Protein AF-A0A7J6W863-F1 (afdb_monomer_lite)

pLDDT: mean 76.25, std 16.88, range [37.09, 93.19]

Foldseek 3Di:
DVPDAPDPQFDDPPDPVVCQAQPGALFGADPDPRTPLCCLALNQLLVLLLVLLVVLQVLLCVPPVDGAPVSVLLNVVSVVVSVVCVVVVVVVCPDCSNPPGHPHPNSNCCRNPVRSVVSCVVSVVCSVPRDHPPPFVSQCVVPVQPDDDPNDRWDWDWDWDADPVGDIDTDIDGPGD

Secondary structure (DSSP, 8-state):
--SS-SSS-B---S-HHHHHHH-SBSS-EETTTEEHHHIIIIIIIHHHHHHHHHHHHHHHHHHHSS--HHHHHHHHHHHHHHHHHHHTHHHHTTSHHHHTS---HHHHHIIIIIHHHHHHHHHHHHHHS-----HHHHHHHHTTT-PPBTTBPPPEEEEEEE-TTS-EEEEEEE---

InterPro domains:
  IPR001171 Sterol biosynthesis ERG24/DHCR-like [PF01222] (9-135)
  IPR018083 Sterol reductase, conserved site [PS01017] (14-29)

Sequence (1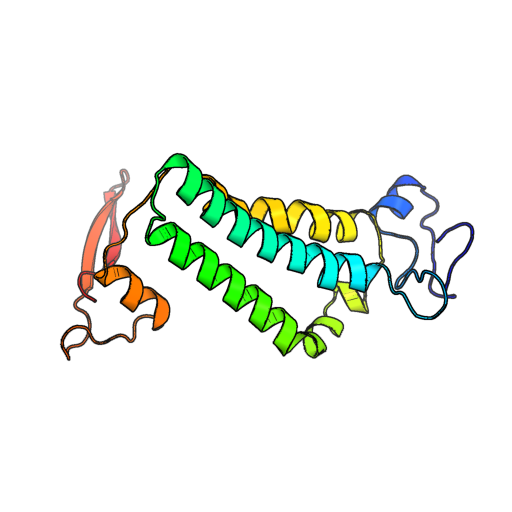77 aa):
GHLAPSSADSGSSGNAIIDFYWGMELYPRIGKNFDIKVFTNCRFGMMSWAVLAVTYCIKQYEENGSVADSMLVNTILMLVYVTKFFWWEAGYWNTMDIAHDRAGFYICWGCLVWVPSIYTSPGMYLVNHPVNLGIHLCCFKQDRGKCLIWGKAPSKIVASYKTDNGETKSSLLLTSG

Organism: Thalictrum thalictroides (NCBI:txid46969)

Radius of gyration: 22.94 Å; chains: 1; bounding box: 46×36×66 Å

Structure (mmCIF, N/CA/C/O backbone):
data_AF-A0A7J6W863-F1
#
_entry.id   AF-A0A7J6W863-F1
#
loop_
_atom_site.group_PDB
_atom_site.id
_atom_site.type_symbol
_atom_site.label_atom_id
_atom_site.label_alt_id
_atom_site.label_comp_id
_atom_site.label_asym_id
_atom_site.label_entity_id
_atom_site.label_seq_id
_atom_site.pdbx_PDB_ins_code
_atom_site.Cartn_x
_atom_site.Cartn_y
_atom_site.Cartn_z
_atom_site.occupancy
_atom_site.B_iso_or_equiv
_atom_site.auth_seq_id
_atom_site.auth_comp_id
_atom_site.auth_asym_id
_atom_site.auth_atom_id
_atom_site.pdbx_PDB_model_num
ATOM 1 N N . GLY A 1 1 ? 11.890 -4.632 -20.514 1.00 56.25 1 GLY A N 1
ATOM 2 C CA . GLY A 1 1 ? 13.076 -5.197 -19.839 1.00 56.25 1 GLY A CA 1
ATOM 3 C C . GLY A 1 1 ? 14.082 -5.737 -20.841 1.00 56.25 1 GLY A C 1
ATOM 4 O O . GLY A 1 1 ? 14.505 -4.984 -21.700 1.00 56.25 1 GLY A O 1
ATOM 5 N N . HIS A 1 2 ? 14.442 -7.023 -20.762 1.00 59.31 2 HIS A N 1
ATOM 6 C CA . HIS A 1 2 ? 15.541 -7.609 -21.554 1.00 59.31 2 HIS A CA 1
ATOM 7 C C . HIS A 1 2 ? 15.206 -7.873 -23.035 1.00 59.31 2 HIS A C 1
ATOM 9 O O . HIS A 1 2 ? 16.022 -7.619 -23.909 1.00 59.31 2 HIS A O 1
ATOM 15 N N . LEU A 1 3 ? 14.001 -8.385 -23.317 1.00 61.38 3 LEU A N 1
ATOM 16 C CA . LEU A 1 3 ? 13.585 -8.802 -24.669 1.00 61.38 3 LEU A CA 1
ATOM 17 C C . LEU A 1 3 ? 12.788 -7.724 -25.419 1.00 61.38 3 LEU A C 1
ATOM 19 O O . LEU A 1 3 ? 12.820 -7.656 -26.641 1.00 61.38 3 LEU A O 1
ATOM 23 N N . ALA A 1 4 ? 12.061 -6.891 -24.674 1.00 67.06 4 ALA A N 1
ATOM 24 C CA . ALA A 1 4 ? 11.253 -5.795 -25.196 1.00 67.06 4 ALA A CA 1
ATOM 25 C C . ALA A 1 4 ? 11.261 -4.646 -24.172 1.00 67.06 4 ALA A C 1
ATOM 27 O O . ALA A 1 4 ? 10.444 -4.634 -23.246 1.00 67.06 4 ALA A O 1
ATOM 28 N N . PRO A 1 5 ? 12.258 -3.749 -24.216 1.00 73.31 5 PRO A N 1
ATOM 29 C CA . PRO A 1 5 ? 12.246 -2.527 -23.420 1.00 73.31 5 PRO A CA 1
ATOM 30 C C . PRO A 1 5 ? 11.253 -1.515 -24.005 1.00 73.31 5 PRO A C 1
ATOM 32 O O . PRO A 1 5 ? 11.190 -1.326 -25.218 1.00 73.31 5 PRO A O 1
ATOM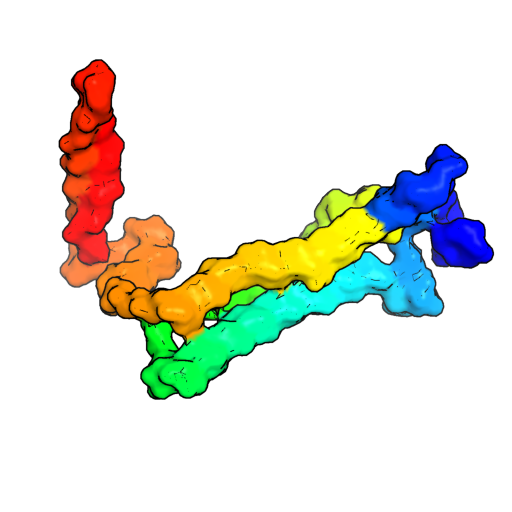 35 N N . SER A 1 6 ? 10.476 -0.859 -23.143 1.00 71.69 6 SER A N 1
ATOM 36 C CA . SER A 1 6 ? 9.538 0.204 -23.542 1.00 71.69 6 SER A CA 1
ATOM 37 C C . SER A 1 6 ? 10.246 1.554 -23.707 1.00 71.69 6 SER A C 1
ATOM 39 O O . SER A 1 6 ? 9.719 2.435 -24.385 1.00 71.69 6 SER A O 1
ATOM 41 N N . SER A 1 7 ? 11.432 1.734 -23.111 1.00 71.25 7 SER A N 1
ATOM 42 C CA . SER A 1 7 ? 12.269 2.931 -23.257 1.00 71.25 7 SER A CA 1
ATOM 43 C C . SER A 1 7 ? 13.763 2.600 -23.397 1.00 71.25 7 SER A C 1
ATOM 45 O O . SER A 1 7 ? 14.222 1.508 -23.060 1.00 71.25 7 SER A O 1
ATOM 47 N N . ALA A 1 8 ? 14.537 3.578 -23.883 1.00 66.69 8 ALA A N 1
ATOM 48 C CA . ALA A 1 8 ? 15.998 3.495 -23.955 1.00 66.69 8 ALA A CA 1
ATOM 49 C C . ALA A 1 8 ? 16.676 3.515 -22.570 1.00 66.69 8 ALA A C 1
ATOM 51 O O . ALA A 1 8 ? 17.844 3.158 -22.463 1.00 66.69 8 ALA A O 1
ATOM 52 N N . ASP A 1 9 ? 15.942 3.886 -21.515 1.00 72.88 9 ASP A N 1
ATOM 53 C CA . ASP A 1 9 ? 16.407 3.860 -20.124 1.00 72.88 9 ASP A CA 1
ATOM 54 C C . ASP A 1 9 ? 16.181 2.472 -19.505 1.00 72.88 9 ASP A C 1
ATOM 56 O O . ASP A 1 9 ? 15.491 2.279 -18.496 1.00 72.88 9 ASP A O 1
ATOM 60 N N . SER A 1 10 ? 16.720 1.470 -20.199 1.00 78.31 10 SER A N 1
ATOM 61 C CA . SER A 1 10 ? 16.776 0.093 -19.738 1.00 78.31 10 SER A CA 1
ATOM 62 C C . SER A 1 10 ? 18.223 -0.374 -19.679 1.00 78.31 10 SER A C 1
ATOM 64 O O . SER A 1 10 ? 19.042 -0.048 -20.536 1.00 78.31 10 SER A O 1
ATOM 66 N N . GLY A 1 11 ? 18.566 -1.113 -18.629 1.00 79.06 11 GLY A N 1
ATOM 67 C CA . GLY A 1 11 ? 19.931 -1.560 -18.395 1.00 79.06 11 GLY A CA 1
ATOM 68 C C . GLY A 1 11 ? 19.970 -2.865 -17.622 1.00 79.06 11 GLY A C 1
ATOM 69 O O . GLY A 1 11 ? 19.190 -3.068 -16.693 1.00 79.06 11 GLY A O 1
ATOM 70 N N . SER A 1 12 ? 20.903 -3.727 -18.010 1.00 81.38 12 SER A N 1
ATOM 71 C CA . SER A 1 12 ? 21.187 -5.004 -17.359 1.00 81.38 12 SER A CA 1
ATOM 72 C C . SER A 1 12 ? 22.532 -4.924 -16.644 1.00 81.38 12 SER A C 1
ATOM 74 O O . SER A 1 12 ? 23.478 -4.312 -17.139 1.00 81.38 12 SER A O 1
ATOM 76 N N . SER A 1 13 ? 22.612 -5.548 -15.477 1.00 79.62 13 SER A N 1
ATOM 77 C CA . SER A 1 13 ? 23.839 -5.743 -14.703 1.00 79.62 13 SER A CA 1
ATOM 78 C C . SER A 1 13 ? 24.660 -6.952 -15.178 1.00 79.62 13 SER A C 1
ATOM 80 O O . SER A 1 13 ? 25.733 -7.213 -14.639 1.00 79.62 13 SER A O 1
ATOM 82 N N . GLY A 1 14 ? 24.165 -7.712 -16.165 1.00 79.88 14 GLY A N 1
ATOM 83 C CA . GLY A 1 14 ? 24.770 -8.960 -16.645 1.00 79.88 14 GLY A CA 1
ATOM 84 C C . GLY A 1 14 ? 24.449 -10.188 -15.784 1.00 79.88 14 GLY A C 1
ATOM 85 O O . GLY A 1 14 ? 24.796 -11.305 -16.165 1.00 79.88 14 GLY A O 1
ATOM 86 N N . ASN A 1 15 ? 23.755 -10.013 -14.654 1.00 86.19 15 ASN A N 1
ATOM 87 C CA . ASN A 1 15 ? 23.293 -11.098 -13.792 1.00 86.19 15 ASN A CA 1
ATOM 88 C C . ASN A 1 15 ? 21.758 -11.119 -13.727 1.00 86.19 15 ASN A C 1
ATOM 90 O O . ASN A 1 15 ? 21.135 -10.211 -13.176 1.00 86.19 15 ASN A O 1
ATOM 94 N N . ALA A 1 16 ? 21.153 -12.201 -14.226 1.00 84.19 16 ALA A N 1
ATOM 95 C CA . ALA A 1 16 ? 19.700 -12.355 -14.322 1.00 84.19 16 ALA A CA 1
ATOM 96 C C . ALA A 1 16 ? 18.967 -12.236 -12.972 1.00 84.19 16 ALA A C 1
ATOM 98 O O . ALA A 1 16 ? 17.843 -11.739 -12.925 1.00 84.19 16 ALA A O 1
ATOM 99 N N . ILE A 1 17 ? 19.594 -12.662 -11.869 1.00 86.62 17 ILE A N 1
ATOM 100 C CA . ILE A 1 17 ? 18.983 -12.597 -10.531 1.00 86.62 17 ILE A CA 1
ATOM 101 C C . ILE A 1 17 ? 18.893 -11.143 -10.057 1.00 86.62 17 ILE A C 1
ATOM 103 O O . ILE A 1 17 ? 17.861 -10.712 -9.543 1.00 86.62 17 ILE A O 1
ATOM 107 N N . ILE A 1 18 ? 19.967 -10.378 -10.254 1.00 85.62 18 ILE A N 1
ATOM 108 C CA . ILE A 1 18 ? 20.034 -8.969 -9.854 1.00 85.62 18 ILE A CA 1
ATOM 109 C C . ILE A 1 18 ? 19.087 -8.145 -10.723 1.00 85.62 18 ILE A C 1
ATOM 111 O O . ILE A 1 18 ? 18.323 -7.336 -10.202 1.00 85.62 18 ILE A O 1
ATOM 115 N N . ASP A 1 19 ? 19.062 -8.418 -12.024 1.00 86.25 19 ASP A N 1
ATOM 116 C CA . ASP A 1 19 ? 18.177 -7.749 -12.976 1.00 86.25 19 ASP A CA 1
ATOM 117 C C . ASP A 1 19 ? 16.693 -7.999 -12.689 1.00 86.25 19 ASP A C 1
ATOM 119 O O . ASP A 1 19 ? 15.868 -7.105 -12.881 1.00 86.25 19 ASP A O 1
ATOM 123 N N . PHE A 1 20 ? 16.341 -9.188 -12.192 1.00 87.06 20 PHE A N 1
ATOM 124 C CA . PHE A 1 20 ? 14.991 -9.480 -11.716 1.00 87.06 20 PHE A CA 1
ATOM 125 C C . PHE A 1 20 ? 14.669 -8.737 -10.412 1.00 87.06 20 PHE A C 1
ATOM 127 O O . PHE A 1 20 ? 13.593 -8.149 -10.279 1.00 87.06 20 PHE A O 1
ATOM 134 N N . TYR A 1 21 ? 15.597 -8.741 -9.452 1.00 87.94 21 TYR A N 1
ATOM 135 C CA . TYR A 1 21 ? 15.379 -8.135 -8.140 1.00 87.94 21 TYR A CA 1
ATOM 136 C C . TYR A 1 21 ? 15.282 -6.602 -8.209 1.00 87.94 21 TYR A C 1
ATOM 138 O O . TYR A 1 21 ? 14.300 -6.033 -7.728 1.00 87.94 21 TYR A O 1
ATOM 146 N N . TRP A 1 22 ? 16.258 -5.945 -8.845 1.00 84.06 22 TRP A N 1
ATOM 147 C CA . TRP A 1 22 ? 16.322 -4.483 -9.008 1.00 84.06 22 TRP A CA 1
ATOM 148 C C . TRP A 1 22 ? 15.442 -3.959 -10.136 1.00 84.06 22 TRP A C 1
ATOM 150 O O . TRP A 1 22 ? 14.964 -2.832 -10.068 1.00 84.06 22 TRP A O 1
ATOM 160 N N . GLY A 1 23 ? 15.196 -4.770 -11.160 1.00 86.62 23 GLY A N 1
ATOM 161 C CA . GLY A 1 23 ? 14.492 -4.337 -12.356 1.00 86.62 23 GLY A CA 1
ATOM 162 C C . GLY A 1 23 ? 15.429 -3.729 -13.393 1.00 86.62 23 GLY A C 1
ATOM 163 O O . GLY A 1 23 ? 16.432 -3.079 -13.097 1.00 86.62 23 GLY A O 1
ATOM 164 N N . MET A 1 24 ? 15.068 -3.938 -14.655 1.00 83.44 24 MET A N 1
ATOM 165 C CA . MET A 1 24 ? 15.866 -3.505 -15.803 1.00 83.44 24 MET A CA 1
ATOM 166 C C . MET A 1 24 ? 15.387 -2.192 -16.416 1.00 83.44 24 MET A C 1
ATOM 168 O O . MET A 1 24 ? 16.069 -1.660 -17.278 1.00 83.44 24 MET A O 1
ATOM 172 N N . GLU A 1 25 ? 14.218 -1.685 -16.028 1.00 84.50 25 GLU A N 1
ATOM 173 C CA . GLU A 1 25 ? 13.551 -0.565 -16.695 1.00 84.50 25 GLU A CA 1
ATOM 174 C C . GLU A 1 25 ? 12.911 0.360 -15.661 1.00 84.50 25 GLU A C 1
ATOM 176 O O . GLU A 1 25 ? 12.330 -0.114 -14.680 1.00 84.50 25 GLU A O 1
ATOM 181 N N . LEU A 1 26 ? 13.022 1.674 -15.870 1.00 81.81 26 LEU A N 1
ATOM 182 C CA . LEU A 1 26 ? 12.491 2.659 -14.927 1.00 81.81 26 LEU A CA 1
ATOM 183 C C . LEU A 1 26 ? 10.954 2.676 -14.912 1.00 81.81 26 LEU A C 1
ATOM 185 O O . LEU A 1 26 ? 10.351 2.641 -13.843 1.00 81.81 26 LEU A O 1
ATOM 189 N N . TYR A 1 27 ? 10.330 2.654 -16.094 1.00 82.44 27 TYR A N 1
ATOM 190 C CA . TYR A 1 27 ? 8.875 2.682 -16.280 1.00 82.44 27 TYR A CA 1
ATOM 191 C C . TYR A 1 27 ? 8.441 1.635 -17.311 1.00 82.44 27 TYR A C 1
ATOM 193 O O . TYR A 1 27 ? 8.250 1.971 -18.482 1.00 82.44 27 TYR A O 1
ATOM 201 N N . PRO A 1 28 ? 8.305 0.356 -16.921 1.00 83.31 28 PRO A N 1
ATOM 202 C CA . PRO A 1 28 ? 7.811 -0.659 -17.834 1.00 83.31 28 PRO A CA 1
ATOM 203 C C . PRO A 1 28 ? 6.335 -0.390 -18.132 1.00 83.31 28 PRO A C 1
ATOM 205 O O . PRO A 1 28 ? 5.503 -0.280 -17.223 1.00 83.31 28 PRO A O 1
ATOM 208 N N . ARG A 1 29 ? 6.012 -0.266 -19.421 1.00 81.81 29 ARG A N 1
ATOM 209 C CA . ARG A 1 29 ? 4.663 0.064 -19.884 1.00 81.81 29 ARG A CA 1
ATOM 210 C C . ARG A 1 29 ? 4.057 -1.087 -20.666 1.00 81.81 29 ARG A C 1
ATOM 212 O O . ARG A 1 29 ? 4.691 -1.666 -21.544 1.00 81.81 29 ARG A O 1
ATOM 219 N N . ILE A 1 30 ? 2.792 -1.384 -20.384 1.00 80.56 30 ILE A N 1
ATOM 220 C CA . ILE A 1 30 ? 1.981 -2.276 -21.215 1.00 80.56 30 ILE A CA 1
ATOM 221 C C . ILE A 1 30 ? 1.251 -1.394 -22.232 1.00 80.56 30 ILE A C 1
ATOM 223 O O . ILE A 1 30 ? 0.291 -0.690 -21.914 1.00 80.56 30 ILE A O 1
ATOM 227 N N . GLY A 1 31 ? 1.740 -1.381 -23.470 1.00 77.25 31 GLY A N 1
ATOM 228 C CA . GLY A 1 31 ? 1.254 -0.454 -24.494 1.00 77.25 31 GLY A CA 1
ATOM 229 C C . GLY A 1 31 ? 1.633 1.003 -24.196 1.00 77.25 31 GLY A C 1
ATOM 230 O O . GLY A 1 31 ? 2.638 1.278 -23.547 1.00 77.25 31 GLY A O 1
ATOM 231 N N . LYS A 1 32 ? 0.846 1.966 -24.698 1.00 71.25 32 LYS A N 1
ATOM 232 C CA . LYS A 1 32 ? 1.185 3.401 -24.589 1.00 71.25 32 LYS A CA 1
ATOM 233 C C . LYS A 1 32 ? 0.773 4.052 -23.264 1.00 71.25 32 LYS A C 1
ATOM 235 O O . LYS A 1 32 ? 1.417 5.012 -22.852 1.00 71.25 32 LYS A O 1
ATOM 240 N N . ASN A 1 33 ? -0.266 3.530 -22.607 1.00 76.19 33 ASN A N 1
ATOM 241 C CA . ASN A 1 33 ? -0.973 4.254 -21.543 1.00 76.19 33 ASN A CA 1
ATOM 242 C C . ASN A 1 33 ? -0.920 3.580 -20.163 1.00 76.19 33 ASN A C 1
ATOM 244 O O . ASN A 1 33 ? -1.371 4.185 -19.196 1.00 76.19 33 ASN A O 1
ATOM 248 N N . PHE A 1 34 ? -0.417 2.347 -20.052 1.00 81.12 34 PHE A N 1
ATOM 249 C CA . PHE A 1 34 ? -0.446 1.606 -18.791 1.00 81.12 34 PHE A CA 1
ATOM 250 C C . PHE A 1 34 ? 0.953 1.476 -18.195 1.00 81.12 34 PHE A C 1
ATOM 252 O O . PHE A 1 34 ? 1.773 0.710 -18.697 1.00 81.12 34 PHE A O 1
ATOM 259 N N . ASP A 1 35 ? 1.216 2.225 -17.126 1.00 85.00 35 ASP A N 1
ATOM 260 C CA . ASP A 1 35 ? 2.460 2.147 -16.364 1.00 85.00 35 ASP A CA 1
ATOM 261 C C . ASP A 1 35 ? 2.328 1.109 -15.244 1.00 85.00 35 ASP A C 1
ATOM 263 O O . ASP A 1 35 ? 1.491 1.244 -14.345 1.00 85.00 35 ASP A O 1
ATOM 267 N N . ILE A 1 36 ? 3.145 0.054 -15.308 1.00 84.56 36 ILE A N 1
ATOM 268 C CA . ILE A 1 36 ? 3.075 -1.052 -14.348 1.00 84.56 36 ILE A CA 1
ATOM 269 C C . ILE A 1 36 ? 3.443 -0.573 -12.947 1.00 84.56 36 ILE A C 1
ATOM 271 O O . ILE A 1 36 ? 2.819 -1.015 -11.986 1.00 84.56 36 ILE A O 1
ATOM 275 N N . LYS A 1 37 ? 4.417 0.332 -12.812 1.00 83.62 37 LYS A N 1
ATOM 276 C CA . LYS A 1 37 ? 4.902 0.768 -11.501 1.00 83.62 37 LYS A CA 1
ATOM 277 C C . LYS A 1 37 ? 3.823 1.548 -10.761 1.00 83.62 37 LYS A C 1
ATOM 279 O O . LYS A 1 37 ? 3.554 1.301 -9.589 1.00 83.62 37 LYS A O 1
ATOM 284 N N . VAL A 1 38 ? 3.163 2.457 -11.469 1.00 85.94 38 VAL A N 1
ATOM 285 C CA . VAL A 1 38 ? 2.047 3.240 -10.923 1.00 85.94 38 VAL A CA 1
ATOM 286 C C . VAL A 1 38 ? 0.889 2.324 -10.549 1.00 85.94 38 VAL A C 1
ATOM 288 O O . VAL A 1 38 ? 0.263 2.491 -9.501 1.00 85.94 38 VAL A O 1
ATOM 291 N N . PHE A 1 39 ? 0.601 1.338 -11.397 1.00 87.62 39 PHE A N 1
ATOM 292 C CA . PHE A 1 39 ? -0.467 0.393 -11.135 1.00 87.62 39 PHE A CA 1
ATOM 293 C C . PHE A 1 39 ? -0.193 -0.463 -9.894 1.00 87.62 39 PHE A C 1
ATOM 295 O O . PHE A 1 39 ? -1.055 -0.545 -9.020 1.00 87.62 39 PHE A O 1
ATOM 302 N N . THR A 1 40 ? 0.981 -1.083 -9.782 1.00 86.44 40 THR A N 1
ATOM 303 C CA . THR A 1 40 ? 1.288 -1.969 -8.651 1.00 86.44 40 THR A CA 1
ATOM 304 C C . THR A 1 40 ? 1.430 -1.196 -7.347 1.00 86.44 40 THR A C 1
ATOM 306 O O . THR A 1 40 ? 0.878 -1.618 -6.332 1.00 86.44 40 THR A O 1
ATOM 309 N N . ASN A 1 41 ? 2.105 -0.047 -7.379 1.00 83.19 41 ASN A N 1
ATOM 310 C CA . ASN A 1 41 ? 2.404 0.736 -6.188 1.00 83.19 41 ASN A CA 1
ATOM 311 C C . ASN A 1 41 ? 1.202 1.578 -5.723 1.00 83.19 41 ASN A C 1
ATOM 313 O O . ASN A 1 41 ? 0.660 1.364 -4.638 1.00 83.19 41 ASN A O 1
ATOM 317 N N . CYS A 1 42 ? 0.714 2.484 -6.575 1.00 81.81 42 CYS A N 1
ATOM 318 C CA . CYS A 1 42 ? -0.288 3.481 -6.184 1.00 81.81 42 CYS A CA 1
ATOM 319 C C . CYS A 1 42 ? -1.721 2.959 -6.245 1.00 81.81 42 CYS A C 1
ATOM 321 O O . CYS A 1 42 ? -2.572 3.400 -5.475 1.00 81.81 42 CYS A O 1
ATOM 323 N N . ARG A 1 43 ? -2.029 2.074 -7.200 1.00 88.38 43 ARG A N 1
ATOM 324 C CA . ARG A 1 43 ? -3.401 1.595 -7.404 1.00 88.38 43 ARG A CA 1
ATOM 325 C C . ARG A 1 43 ? -3.636 0.321 -6.618 1.00 88.38 43 ARG A C 1
ATOM 327 O O . ARG A 1 43 ? -4.362 0.345 -5.631 1.00 88.38 43 ARG A O 1
ATOM 334 N N . PHE A 1 44 ? -3.028 -0.784 -7.028 1.00 88.25 44 PHE A N 1
ATOM 335 C CA . PHE A 1 44 ? -3.322 -2.081 -6.439 1.00 88.25 44 PHE A CA 1
ATOM 336 C C . PHE A 1 44 ? -2.845 -2.178 -4.988 1.00 88.25 44 PHE A C 1
ATOM 338 O O . PHE A 1 44 ? -3.637 -2.576 -4.137 1.00 88.25 44 PHE A O 1
ATOM 345 N N . GLY A 1 45 ? -1.605 -1.780 -4.681 1.00 86.50 45 GLY A N 1
ATOM 346 C CA . GLY A 1 45 ? -1.059 -1.851 -3.320 1.00 86.50 45 GLY A CA 1
ATOM 347 C C . GLY A 1 45 ? -1.898 -1.064 -2.310 1.00 86.50 45 GLY A C 1
ATOM 348 O O . GLY A 1 45 ? -2.417 -1.625 -1.343 1.00 86.50 45 GLY A O 1
ATOM 349 N N . MET A 1 46 ? -2.128 0.222 -2.585 1.00 88.38 46 MET A N 1
ATOM 350 C CA . MET A 1 46 ? -2.889 1.098 -1.685 1.00 88.38 46 MET A CA 1
ATOM 351 C C . MET A 1 46 ? -4.379 0.737 -1.592 1.00 88.38 46 MET A C 1
ATOM 353 O O . MET A 1 46 ? -4.955 0.811 -0.506 1.00 88.38 46 MET A O 1
ATOM 357 N N . MET A 1 47 ? -5.014 0.299 -2.688 1.00 90.50 47 MET A N 1
ATOM 358 C CA . MET A 1 47 ? -6.400 -0.188 -2.629 1.00 90.50 47 MET A CA 1
ATOM 359 C C . MET A 1 47 ? -6.509 -1.495 -1.845 1.00 90.50 47 MET A C 1
ATOM 361 O O . MET A 1 47 ? -7.427 -1.641 -1.041 1.00 90.50 47 MET A O 1
ATOM 365 N N . SER A 1 48 ? -5.565 -2.423 -2.024 1.00 90.62 48 SER A N 1
ATOM 366 C CA . SER A 1 48 ? -5.542 -3.687 -1.277 1.00 90.62 48 SER A CA 1
ATOM 367 C C . SER A 1 48 ? -5.438 -3.434 0.222 1.00 90.62 48 SER A C 1
ATOM 369 O O . SER A 1 48 ? -6.142 -4.066 1.006 1.00 90.62 48 SER A O 1
ATOM 371 N N . TRP A 1 49 ? -4.630 -2.451 0.627 1.00 89.81 49 TRP A N 1
ATOM 372 C CA . TRP A 1 49 ? -4.548 -2.034 2.023 1.00 89.81 49 TRP A CA 1
ATOM 373 C C . TRP A 1 49 ? -5.898 -1.527 2.563 1.00 89.81 49 TRP A C 1
ATOM 375 O O . TRP A 1 49 ? -6.338 -1.973 3.626 1.00 89.81 49 TRP A O 1
ATOM 385 N N . ALA A 1 50 ? -6.600 -0.661 1.825 1.00 91.69 50 ALA A N 1
ATOM 386 C CA . ALA A 1 50 ? -7.920 -0.171 2.233 1.00 91.69 50 ALA A CA 1
ATOM 387 C C . ALA A 1 50 ? -8.970 -1.293 2.326 1.00 91.69 50 ALA A C 1
ATOM 389 O O . ALA A 1 50 ? -9.729 -1.351 3.295 1.00 91.69 50 ALA A O 1
ATOM 390 N N . VAL A 1 51 ? -8.993 -2.207 1.352 1.00 92.31 51 VAL A N 1
ATOM 391 C CA . VAL A 1 51 ? -9.925 -3.347 1.332 1.00 92.31 51 VAL A CA 1
ATOM 392 C C . VAL A 1 51 ? -9.672 -4.278 2.513 1.00 92.31 51 VAL A C 1
ATOM 394 O O . VAL A 1 51 ? -10.619 -4.685 3.187 1.00 92.31 51 VAL A O 1
ATOM 397 N N . LEU A 1 52 ? -8.408 -4.584 2.815 1.00 92.06 52 LEU A N 1
ATOM 398 C CA . LEU A 1 52 ? -8.058 -5.414 3.966 1.00 92.06 52 LEU A CA 1
ATOM 399 C C . LEU A 1 52 ? -8.498 -4.769 5.283 1.00 92.06 52 LEU A C 1
ATOM 401 O O . LEU A 1 52 ? -9.093 -5.454 6.110 1.00 92.06 52 LEU A O 1
ATOM 405 N N . ALA A 1 53 ? -8.295 -3.459 5.457 1.00 90.69 53 ALA A N 1
ATOM 406 C CA . ALA A 1 53 ? -8.747 -2.746 6.654 1.00 90.69 53 ALA A CA 1
ATOM 407 C C . ALA A 1 53 ? -10.259 -2.923 6.898 1.00 90.69 53 ALA A C 1
ATOM 409 O O . ALA A 1 53 ? -10.675 -3.230 8.014 1.00 90.69 53 ALA A O 1
ATOM 410 N N . VAL A 1 54 ? -11.080 -2.809 5.849 1.00 91.56 54 VAL A N 1
ATOM 411 C CA . VAL A 1 54 ? -12.535 -3.034 5.937 1.00 91.56 54 VAL A CA 1
ATOM 412 C C . VAL A 1 54 ? -12.866 -4.511 6.167 1.00 91.56 54 VAL A C 1
ATOM 414 O O . VAL A 1 54 ? -13.760 -4.828 6.950 1.00 91.56 54 VAL A O 1
ATOM 417 N N . THR A 1 55 ? -12.126 -5.422 5.537 1.00 93.19 55 THR A N 1
ATOM 418 C CA . THR A 1 55 ? -12.347 -6.871 5.662 1.00 93.19 55 THR A CA 1
ATOM 419 C C . THR A 1 55 ? -12.167 -7.346 7.104 1.00 93.19 55 THR A C 1
ATOM 421 O O . THR A 1 55 ? -12.977 -8.132 7.587 1.00 93.19 55 THR A O 1
ATOM 424 N N . TYR A 1 56 ? -11.173 -6.832 7.835 1.00 91.56 56 TYR A N 1
ATOM 425 C CA . TYR A 1 56 ? -10.995 -7.167 9.255 1.00 91.56 56 TYR A CA 1
ATOM 426 C C . TYR A 1 56 ? -12.149 -6.671 10.132 1.00 91.56 56 TYR A C 1
ATOM 428 O O . TYR A 1 56 ? -12.567 -7.375 11.049 1.00 91.56 56 TYR A O 1
ATOM 436 N N . CYS A 1 57 ? -12.708 -5.498 9.824 1.00 90.00 57 CYS A N 1
ATOM 437 C CA . CYS A 1 57 ? -13.887 -4.974 10.513 1.00 90.00 57 CYS A CA 1
ATOM 438 C C . CYS A 1 57 ? -15.109 -5.887 10.308 1.00 90.00 57 CYS A C 1
ATOM 440 O O . CYS A 1 57 ? -15.766 -6.274 11.275 1.00 90.00 57 CYS A O 1
ATOM 442 N N . ILE A 1 58 ? -15.358 -6.310 9.062 1.00 91.81 58 ILE A N 1
ATOM 443 C CA . ILE A 1 58 ? -16.434 -7.257 8.732 1.00 91.81 58 ILE A CA 1
ATOM 444 C C . ILE A 1 58 ? -16.198 -8.601 9.428 1.00 91.81 58 ILE A C 1
ATOM 446 O O . ILE A 1 58 ? -17.124 -9.157 10.013 1.00 91.81 58 ILE A O 1
ATOM 450 N N . LYS A 1 59 ? -14.959 -9.106 9.418 1.00 91.56 59 LYS A N 1
ATOM 451 C CA . LYS A 1 59 ? -14.640 -10.391 10.047 1.00 91.56 59 LYS A CA 1
ATOM 452 C C . LYS A 1 59 ? -14.860 -10.364 11.558 1.00 91.56 59 LYS A C 1
ATOM 454 O O . LYS A 1 59 ? -15.378 -11.325 12.113 1.00 91.56 59 LYS A O 1
ATOM 459 N N . GLN A 1 60 ? -14.515 -9.262 12.221 1.00 89.50 60 GLN A N 1
ATOM 460 C CA . GLN A 1 60 ? -14.789 -9.111 13.649 1.00 89.50 60 GLN A CA 1
ATOM 461 C C . GLN A 1 60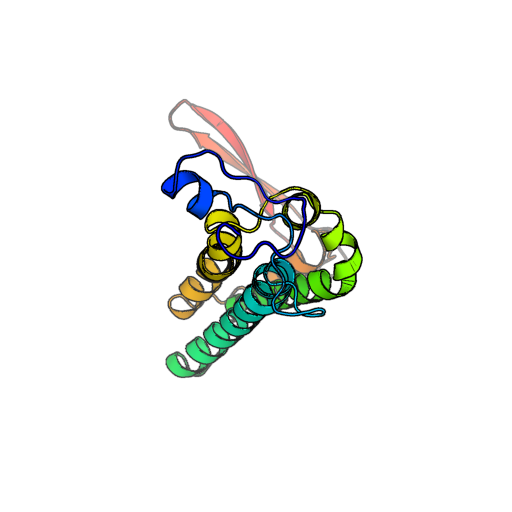 ? -16.295 -9.059 13.942 1.00 89.50 60 GLN A C 1
ATOM 463 O O . GLN A 1 60 ? -16.741 -9.637 14.932 1.00 89.50 60 GLN A O 1
ATOM 468 N N . TYR A 1 61 ? -17.076 -8.402 13.079 1.00 91.00 61 TYR A N 1
ATOM 469 C CA . TYR A 1 61 ? -18.533 -8.371 13.203 1.00 91.00 61 TYR A CA 1
ATOM 470 C C . TYR A 1 61 ? -19.159 -9.766 13.065 1.00 91.00 61 TYR A C 1
ATOM 472 O O . TYR A 1 61 ? -20.072 -10.096 13.815 1.00 91.00 61 TYR A O 1
ATOM 480 N N . GLU A 1 62 ? -18.653 -10.589 12.144 1.00 92.75 62 GLU A N 1
ATOM 481 C CA . GLU A 1 62 ? -19.119 -11.965 11.940 1.00 92.75 62 GLU A CA 1
ATOM 482 C C . GLU A 1 62 ? -18.844 -12.867 13.158 1.00 92.75 62 GLU A C 1
ATOM 484 O O . GLU A 1 62 ? -19.725 -13.618 13.565 1.00 92.75 62 GLU A O 1
ATOM 489 N N . GLU A 1 63 ? -17.655 -12.776 13.763 1.00 88.06 63 GLU A N 1
ATOM 490 C CA . GLU A 1 63 ? -17.263 -13.622 14.907 1.00 88.06 63 GLU A CA 1
ATOM 491 C C . GLU A 1 63 ? -17.918 -13.186 16.228 1.00 88.06 63 GLU A C 1
ATOM 493 O O . GLU A 1 63 ? -18.399 -14.015 16.997 1.00 88.06 63 GLU A O 1
ATOM 498 N N . ASN A 1 64 ? -17.955 -11.878 16.503 1.00 83.50 64 ASN A N 1
ATOM 499 C CA . ASN A 1 64 ? -18.357 -11.352 17.813 1.00 83.50 64 ASN A CA 1
ATOM 500 C C . ASN A 1 64 ? -19.767 -10.736 17.823 1.00 83.50 64 ASN A C 1
ATOM 502 O O . ASN A 1 64 ? -20.213 -10.242 18.862 1.00 83.50 64 ASN A O 1
ATOM 506 N N . GLY A 1 65 ? -20.447 -10.664 16.673 1.00 85.12 65 GLY A N 1
ATOM 507 C CA . GLY A 1 65 ? -21.743 -9.986 16.510 1.00 85.12 65 GLY A CA 1
ATOM 508 C C . GLY A 1 65 ? -21.702 -8.463 16.720 1.00 85.12 65 GLY A C 1
ATOM 509 O O . GLY A 1 65 ? -22.733 -7.793 16.656 1.00 85.12 65 GLY A O 1
ATOM 510 N N . SER A 1 66 ? -20.525 -7.900 17.001 1.00 82.25 66 SER A N 1
ATOM 511 C CA . SER A 1 66 ? -20.289 -6.482 17.267 1.00 82.25 66 SER A CA 1
ATOM 512 C C . SER A 1 66 ? -18.850 -6.108 16.906 1.00 82.25 66 SER A C 1
ATOM 514 O O . SER A 1 66 ? -17.944 -6.940 16.963 1.00 82.25 66 SER A O 1
ATOM 516 N N . VAL A 1 67 ? -18.637 -4.851 16.513 1.00 86.00 67 VAL A N 1
ATOM 517 C CA . VAL A 1 67 ? -17.303 -4.313 16.214 1.00 86.00 67 VAL A CA 1
ATOM 518 C C . VAL A 1 67 ? -16.801 -3.537 17.426 1.00 86.00 67 VAL A C 1
ATOM 520 O O . VAL A 1 67 ? -17.517 -2.684 17.947 1.00 86.00 67 VAL A O 1
ATOM 523 N N . ALA A 1 68 ? -15.572 -3.811 17.865 1.00 84.88 68 ALA A N 1
ATOM 524 C CA . ALA A 1 68 ? -14.962 -3.106 18.988 1.00 84.88 68 ALA A CA 1
ATOM 525 C C . ALA A 1 68 ? -14.532 -1.679 18.594 1.00 84.88 68 ALA A C 1
ATOM 527 O O . ALA A 1 68 ? -14.083 -1.442 17.469 1.00 84.88 68 ALA A O 1
ATOM 528 N N . ASP A 1 69 ? -14.560 -0.740 19.546 1.00 85.88 69 ASP A N 1
ATOM 529 C CA . ASP A 1 69 ? -14.137 0.655 19.317 1.00 85.88 69 ASP A CA 1
ATOM 530 C C . ASP A 1 69 ? -12.707 0.746 18.756 1.00 85.88 69 ASP A C 1
ATOM 532 O O . ASP A 1 69 ? -12.421 1.539 17.858 1.00 85.88 69 ASP A O 1
ATOM 536 N N . SER A 1 70 ? -11.800 -0.105 19.257 1.00 84.62 70 SER A N 1
ATOM 537 C CA . SER A 1 70 ? -10.417 -0.222 18.764 1.00 84.62 70 SER A CA 1
ATOM 538 C C . SER A 1 70 ? -10.345 -0.502 17.268 1.00 84.62 70 SER A C 1
ATOM 540 O O . SER A 1 70 ? -9.534 0.107 16.568 1.00 84.62 70 SER A O 1
ATOM 542 N N . MET A 1 71 ? -11.183 -1.416 16.783 1.00 88.56 71 MET A N 1
ATOM 543 C CA . MET A 1 71 ? -11.210 -1.831 15.387 1.00 88.56 71 MET A CA 1
ATOM 544 C C . MET A 1 71 ? -11.735 -0.713 14.494 1.00 88.56 71 MET A C 1
ATOM 546 O O . MET A 1 71 ? -11.156 -0.456 13.436 1.00 88.56 71 MET A O 1
ATOM 550 N N . LEU A 1 72 ? -12.780 -0.005 14.931 1.00 87.81 72 LEU A N 1
ATOM 551 C CA . LEU A 1 72 ? -13.300 1.154 14.205 1.00 87.81 72 LEU A CA 1
ATOM 552 C C . LEU A 1 72 ? -12.248 2.254 14.105 1.00 87.81 72 LEU A C 1
ATOM 554 O O . LEU A 1 72 ? -11.975 2.730 13.006 1.00 87.81 72 LEU A O 1
ATOM 558 N N . VAL A 1 73 ? -11.596 2.608 15.215 1.00 87.69 73 VAL A N 1
ATOM 559 C CA . VAL A 1 73 ? -10.525 3.617 15.218 1.00 87.69 73 VAL A CA 1
ATOM 560 C C . VAL A 1 73 ? -9.378 3.199 14.301 1.00 87.69 73 VAL A C 1
ATOM 562 O O . VAL A 1 73 ? -8.921 4.004 13.492 1.00 87.69 73 VAL A O 1
ATOM 565 N N . ASN A 1 74 ? -8.933 1.943 14.381 1.00 89.94 74 ASN A N 1
ATOM 566 C CA . ASN A 1 74 ? -7.879 1.416 13.517 1.00 89.94 74 ASN A CA 1
ATOM 567 C C . ASN A 1 74 ? -8.261 1.516 12.030 1.00 89.94 74 ASN A C 1
ATOM 569 O O . ASN A 1 74 ? -7.499 2.050 11.225 1.00 89.94 74 ASN A O 1
ATOM 573 N N . THR A 1 75 ? -9.463 1.058 11.680 1.00 90.94 75 THR A N 1
ATOM 574 C CA . THR A 1 75 ? -9.965 1.050 10.300 1.00 90.94 75 THR A CA 1
ATOM 575 C C . THR A 1 75 ? -10.132 2.471 9.763 1.00 90.94 75 THR A C 1
ATOM 577 O O . THR A 1 75 ? -9.668 2.769 8.665 1.00 90.94 75 THR A O 1
ATOM 580 N N . ILE A 1 76 ? -10.716 3.383 10.547 1.00 91.06 76 ILE A N 1
ATOM 581 C CA . ILE A 1 76 ? -10.900 4.790 10.163 1.00 91.06 76 ILE A CA 1
ATOM 582 C C . ILE A 1 76 ? -9.548 5.472 9.956 1.00 91.06 76 ILE A C 1
ATOM 584 O O . ILE A 1 76 ? -9.360 6.148 8.948 1.00 91.06 76 ILE A O 1
ATOM 588 N N . LEU A 1 77 ? -8.586 5.284 10.864 1.00 90.19 77 LEU A N 1
ATOM 589 C CA . LEU A 1 77 ? -7.254 5.877 10.722 1.00 90.19 77 LEU A CA 1
ATOM 590 C C . LEU A 1 77 ? -6.534 5.368 9.468 1.00 90.19 77 LEU A C 1
ATOM 592 O O . LEU A 1 77 ? -5.931 6.170 8.751 1.00 90.19 77 LEU A O 1
ATOM 596 N N . MET A 1 78 ? -6.633 4.069 9.166 1.00 91.75 78 MET A N 1
ATOM 597 C CA . MET A 1 78 ? -6.088 3.497 7.930 1.00 91.75 78 MET A CA 1
ATOM 598 C C . MET A 1 78 ? -6.765 4.090 6.689 1.00 91.75 78 MET A C 1
ATOM 600 O O . MET A 1 78 ? -6.078 4.526 5.767 1.00 91.75 78 MET A O 1
ATOM 604 N N . LEU A 1 79 ? -8.097 4.188 6.675 1.00 91.88 79 LEU A N 1
ATOM 605 C CA . LEU A 1 79 ? -8.839 4.763 5.550 1.00 91.88 79 LEU A CA 1
ATOM 606 C C . LEU A 1 79 ? -8.534 6.251 5.350 1.00 91.88 79 LEU A C 1
ATOM 608 O O . LEU A 1 79 ? -8.348 6.682 4.213 1.00 91.88 79 LEU A O 1
ATOM 612 N N . VAL A 1 80 ? -8.422 7.038 6.423 1.00 92.75 80 VAL A N 1
ATOM 613 C CA . VAL A 1 80 ? -8.028 8.455 6.350 1.00 92.75 80 VAL A CA 1
ATOM 614 C C . VAL A 1 80 ? -6.614 8.591 5.791 1.00 92.75 80 VAL A C 1
ATOM 616 O O . VAL A 1 80 ? -6.374 9.455 4.947 1.00 92.75 80 VAL A O 1
ATOM 619 N N . TYR A 1 81 ? -5.685 7.729 6.209 1.00 91.00 81 TYR A N 1
ATOM 620 C CA . TYR A 1 81 ? -4.324 7.724 5.677 1.00 91.00 81 TYR A CA 1
ATOM 621 C C . TYR A 1 81 ? -4.305 7.428 4.172 1.00 91.00 81 TYR A C 1
ATOM 623 O O . TYR A 1 81 ? -3.726 8.197 3.403 1.00 91.00 81 TYR A O 1
ATOM 631 N N . VAL A 1 82 ? -4.981 6.360 3.739 1.00 91.38 82 VAL A N 1
ATOM 632 C CA . VAL A 1 82 ? -5.053 5.976 2.320 1.00 91.38 82 VAL A CA 1
ATOM 633 C C . VAL A 1 82 ? -5.777 7.046 1.493 1.00 91.38 82 VAL A C 1
ATOM 635 O O . VAL A 1 82 ? -5.333 7.399 0.403 1.00 91.38 82 VAL A O 1
ATOM 638 N N . THR A 1 83 ? -6.839 7.649 2.027 1.00 91.50 83 THR A N 1
ATOM 639 C CA . THR A 1 83 ? -7.558 8.746 1.357 1.00 91.50 83 THR A CA 1
ATOM 640 C C . THR A 1 83 ? -6.668 9.974 1.193 1.00 91.50 83 THR A C 1
ATOM 642 O O . THR A 1 83 ? -6.622 10.570 0.117 1.00 91.50 83 THR A O 1
ATOM 645 N N . LYS A 1 84 ? -5.908 10.341 2.232 1.00 91.12 84 LYS A N 1
ATOM 646 C CA . LYS A 1 84 ? -4.937 11.439 2.157 1.00 91.12 84 LYS A CA 1
ATOM 647 C C . LYS A 1 84 ? -3.871 11.1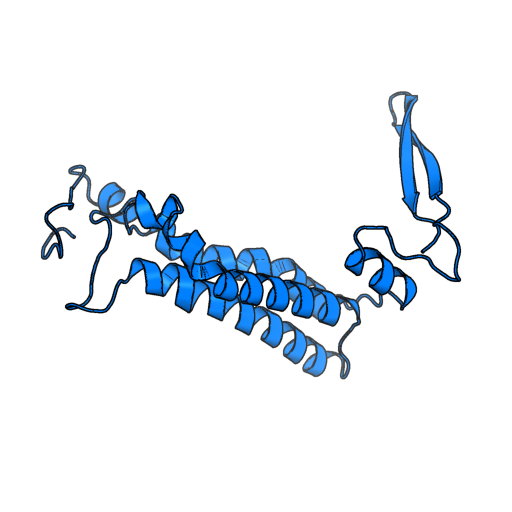63 1.096 1.00 91.12 84 LYS A C 1
ATOM 649 O O . LYS A 1 84 ? -3.490 12.089 0.384 1.00 91.12 84 LYS A O 1
ATOM 654 N N . PHE A 1 85 ? -3.400 9.921 0.987 1.00 89.19 85 PHE A N 1
ATOM 655 C CA . PHE A 1 85 ? -2.462 9.531 -0.063 1.00 89.19 85 PHE A CA 1
ATOM 656 C C . PHE A 1 85 ? -3.040 9.802 -1.456 1.00 89.19 85 PHE A C 1
ATOM 658 O O . PHE A 1 85 ? -2.383 10.465 -2.251 1.00 89.19 85 PHE A O 1
ATOM 665 N N . PHE A 1 86 ? -4.282 9.386 -1.727 1.00 88.38 86 PHE A N 1
ATOM 666 C CA . PHE A 1 86 ? -4.921 9.656 -3.020 1.00 88.38 86 PHE A CA 1
ATOM 667 C C . PHE A 1 86 ? -5.172 11.149 -3.265 1.00 88.38 86 PHE A C 1
ATOM 669 O O . PHE A 1 86 ? -5.041 11.614 -4.394 1.00 88.38 86 PHE A O 1
ATOM 676 N N . TRP A 1 87 ? -5.458 11.932 -2.221 1.00 89.25 87 TRP A N 1
ATOM 677 C CA . TRP A 1 87 ? -5.593 13.388 -2.347 1.00 89.25 87 TRP A CA 1
ATOM 678 C C . TRP A 1 87 ? -4.268 14.069 -2.718 1.00 89.25 87 TRP A C 1
ATOM 680 O O . TRP A 1 87 ? -4.241 15.023 -3.492 1.00 89.25 87 TRP A O 1
ATOM 690 N N . TRP A 1 88 ? -3.156 13.579 -2.168 1.00 88.88 88 TRP A N 1
ATOM 691 C CA . TRP A 1 88 ? -1.808 14.080 -2.440 1.00 88.88 88 TRP A CA 1
ATOM 692 C C . TRP A 1 88 ? -1.052 13.206 -3.451 1.00 88.88 88 TRP A C 1
ATOM 694 O O . TRP A 1 88 ? 0.177 13.174 -3.467 1.00 88.88 88 TRP A O 1
ATOM 704 N N . GLU A 1 89 ? -1.771 12.514 -4.336 1.00 85.75 89 GLU A N 1
ATOM 705 C CA . GLU A 1 89 ? -1.153 11.591 -5.2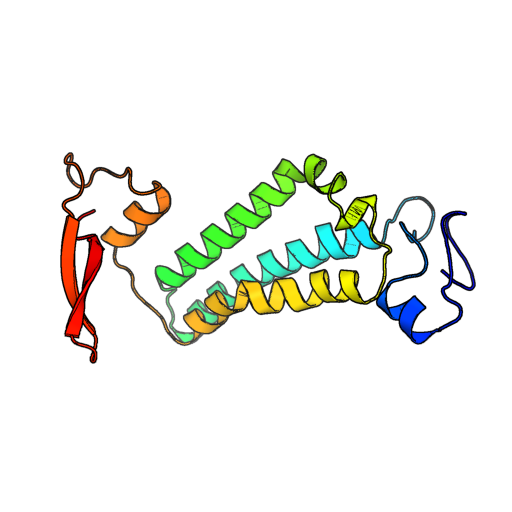89 1.00 85.75 89 GLU A CA 1
ATOM 706 C C . GLU A 1 89 ? -0.122 12.307 -6.175 1.00 85.75 89 GLU A C 1
ATOM 708 O O . GLU A 1 89 ? 0.955 11.770 -6.407 1.00 85.75 89 GLU A O 1
ATOM 713 N N . ALA A 1 90 ? -0.395 13.554 -6.582 1.00 85.25 90 ALA A N 1
ATOM 714 C CA . ALA A 1 90 ? 0.508 14.380 -7.390 1.00 85.25 90 ALA A CA 1
ATOM 715 C C . ALA A 1 90 ? 1.922 14.519 -6.787 1.00 85.25 90 ALA A C 1
ATOM 717 O O . ALA A 1 90 ? 2.908 14.534 -7.520 1.00 85.25 90 ALA A O 1
ATOM 718 N N . GLY A 1 91 ? 2.036 14.596 -5.459 1.00 84.88 91 GLY A N 1
ATOM 719 C CA . GLY A 1 91 ? 3.330 14.690 -4.787 1.00 84.88 91 GLY A CA 1
ATOM 720 C C . GLY A 1 91 ? 4.075 13.359 -4.721 1.00 84.88 91 GLY A C 1
ATOM 721 O O . GLY A 1 91 ? 5.305 13.348 -4.752 1.00 84.88 91 GLY A O 1
ATOM 722 N N . TYR A 1 92 ? 3.344 12.240 -4.703 1.00 84.38 92 TYR A N 1
ATOM 723 C CA . TYR A 1 92 ? 3.932 10.903 -4.675 1.00 84.38 92 TYR A CA 1
ATOM 724 C C . TYR A 1 92 ? 4.736 10.585 -5.944 1.00 84.38 92 TYR A C 1
ATOM 726 O O . TYR A 1 92 ? 5.748 9.894 -5.875 1.00 84.38 92 TYR A O 1
ATOM 734 N N . TRP A 1 93 ? 4.369 11.160 -7.091 1.00 82.06 93 TRP A N 1
ATOM 735 C CA . TRP A 1 93 ? 5.114 10.999 -8.349 1.00 82.06 93 TRP A CA 1
ATOM 736 C C . TRP A 1 93 ? 6.564 11.480 -8.282 1.00 82.06 93 TRP A C 1
ATOM 738 O O . TRP A 1 93 ? 7.406 10.989 -9.028 1.00 82.06 93 TRP A O 1
ATOM 748 N N . ASN A 1 94 ? 6.864 12.410 -7.376 1.00 84.38 94 ASN A N 1
ATOM 749 C CA . ASN A 1 94 ? 8.208 12.957 -7.202 1.00 84.38 94 ASN A CA 1
ATOM 750 C C . ASN A 1 94 ? 9.043 12.176 -6.175 1.00 84.38 94 ASN A C 1
ATOM 752 O O . ASN A 1 94 ? 10.143 12.600 -5.824 1.00 84.38 94 ASN A O 1
ATOM 756 N N . THR A 1 95 ? 8.520 11.068 -5.648 1.00 86.06 95 THR A N 1
ATOM 757 C CA . THR A 1 95 ? 9.249 10.225 -4.695 1.00 86.06 95 THR A CA 1
ATOM 758 C C . THR A 1 95 ? 10.297 9.368 -5.398 1.00 86.06 95 THR A C 1
ATOM 760 O O . THR A 1 95 ? 10.214 9.115 -6.600 1.00 86.06 95 THR A O 1
ATOM 763 N N . MET A 1 96 ? 11.298 8.923 -4.635 1.00 86.00 96 MET A N 1
ATOM 764 C CA . MET A 1 96 ? 12.400 8.089 -5.127 1.00 86.00 96 MET A CA 1
ATOM 765 C C . MET A 1 96 ? 11.891 6.807 -5.805 1.00 86.00 96 MET A C 1
ATOM 767 O O . MET A 1 96 ? 12.320 6.507 -6.920 1.00 86.00 96 MET A O 1
ATOM 771 N N . ASP A 1 97 ? 10.898 6.151 -5.197 1.00 83.69 97 ASP A N 1
ATOM 772 C CA . ASP A 1 97 ? 10.282 4.911 -5.682 1.00 83.69 97 ASP A CA 1
ATOM 773 C C . ASP A 1 97 ? 9.772 5.042 -7.129 1.00 83.69 97 ASP A C 1
ATOM 775 O O . ASP A 1 97 ? 9.928 4.143 -7.961 1.00 83.69 97 ASP A O 1
ATOM 779 N N . ILE A 1 98 ? 9.154 6.183 -7.452 1.00 84.69 98 ILE A N 1
ATOM 780 C CA . ILE A 1 98 ? 8.607 6.448 -8.783 1.00 84.69 98 ILE A CA 1
ATOM 781 C C . ILE A 1 98 ? 9.680 7.025 -9.705 1.00 84.69 98 ILE A C 1
ATOM 783 O O . ILE A 1 98 ? 9.879 6.482 -10.791 1.00 84.69 98 ILE A O 1
ATOM 787 N N . ALA A 1 99 ? 10.389 8.067 -9.269 1.00 85.12 99 ALA A N 1
ATOM 788 C CA . ALA A 1 99 ? 11.253 8.869 -10.128 1.00 85.12 99 ALA A CA 1
ATOM 789 C C . ALA A 1 99 ? 12.611 8.227 -10.457 1.00 85.12 99 ALA A C 1
ATOM 791 O O . ALA A 1 99 ? 13.136 8.487 -11.537 1.00 85.12 99 ALA A O 1
ATOM 792 N N . HIS A 1 100 ? 13.178 7.418 -9.557 1.00 84.62 100 HIS A N 1
ATOM 793 C CA . HIS A 1 100 ? 14.568 6.951 -9.669 1.00 84.62 100 HIS A CA 1
ATOM 794 C C . HIS A 1 100 ? 14.711 5.430 -9.627 1.00 84.62 100 HIS A C 1
ATOM 796 O O . HIS A 1 100 ? 15.556 4.883 -10.338 1.00 84.62 100 HIS A O 1
ATOM 802 N N . ASP A 1 101 ? 13.895 4.732 -8.838 1.00 85.50 101 ASP A N 1
ATOM 803 C CA . ASP A 1 101 ? 14.086 3.292 -8.669 1.00 85.50 101 ASP A CA 1
ATOM 804 C C . ASP A 1 101 ? 13.502 2.500 -9.837 1.00 85.50 101 ASP A C 1
ATOM 806 O O . ASP A 1 101 ? 12.414 2.784 -10.322 1.00 85.50 101 ASP A O 1
ATOM 810 N N . ARG A 1 102 ? 14.194 1.468 -10.316 1.00 87.56 102 ARG A N 1
ATOM 811 C CA . ARG A 1 102 ? 13.692 0.652 -11.431 1.00 87.56 102 ARG A CA 1
ATOM 812 C C . ARG A 1 102 ? 12.572 -0.279 -10.978 1.00 87.56 102 ARG A C 1
ATOM 814 O O . ARG A 1 102 ? 12.531 -0.735 -9.840 1.00 87.56 102 ARG A O 1
ATOM 821 N N . ALA A 1 103 ? 11.649 -0.590 -11.883 1.00 85.19 103 ALA A N 1
ATOM 822 C CA . ALA A 1 103 ? 10.530 -1.481 -11.595 1.00 85.19 103 ALA A CA 1
ATOM 823 C C . ALA A 1 103 ? 10.988 -2.951 -11.565 1.00 85.19 103 ALA A C 1
ATOM 825 O O . ALA A 1 103 ? 10.845 -3.694 -12.538 1.00 85.19 103 ALA A O 1
ATOM 826 N N . GLY A 1 104 ? 11.583 -3.350 -10.442 1.00 89.12 104 GLY A N 1
ATOM 827 C CA . GLY A 1 104 ? 11.988 -4.720 -10.141 1.00 89.12 104 GLY A CA 1
ATOM 828 C C . GLY A 1 104 ? 11.007 -5.470 -9.249 1.00 89.12 104 GLY A C 1
ATOM 829 O O . GLY A 1 104 ? 9.982 -4.936 -8.807 1.00 89.12 104 GLY A O 1
ATOM 830 N N . PHE A 1 105 ? 11.359 -6.719 -8.939 1.00 89.00 105 PHE A N 1
ATOM 831 C CA . PHE A 1 105 ? 10.631 -7.532 -7.967 1.00 89.00 105 PHE A CA 1
ATOM 832 C C . PHE A 1 105 ? 10.575 -6.861 -6.592 1.00 89.00 105 PHE A C 1
ATOM 834 O O . PHE A 1 105 ? 9.518 -6.879 -5.973 1.00 89.00 105 PHE A O 1
ATOM 841 N N . TYR A 1 106 ? 11.666 -6.232 -6.141 1.00 89.06 106 TYR A N 1
ATOM 842 C CA . TYR A 1 106 ? 11.748 -5.568 -4.835 1.00 89.06 106 TYR A CA 1
ATOM 843 C C . TYR A 1 106 ? 10.599 -4.571 -4.599 1.00 89.06 106 TYR A C 1
ATOM 845 O O . TYR A 1 106 ? 9.856 -4.710 -3.628 1.00 89.06 106 TYR A O 1
ATOM 853 N N . ILE A 1 107 ? 10.409 -3.614 -5.514 1.00 88.44 107 ILE A N 1
ATOM 854 C CA . ILE A 1 107 ? 9.361 -2.588 -5.386 1.00 88.44 107 ILE A CA 1
ATOM 855 C C . ILE A 1 107 ? 7.980 -3.223 -5.508 1.00 88.44 107 ILE A C 1
ATOM 857 O O . ILE A 1 107 ? 7.107 -2.980 -4.679 1.00 88.44 107 ILE A O 1
ATOM 861 N N . CYS A 1 108 ? 7.772 -4.068 -6.524 1.00 88.19 108 CYS A N 1
ATOM 862 C CA . CYS A 1 108 ? 6.461 -4.668 -6.755 1.00 88.19 108 CYS A CA 1
ATOM 863 C C . CYS A 1 108 ? 6.031 -5.543 -5.571 1.00 88.19 108 CYS A C 1
ATOM 865 O O . CYS A 1 108 ? 4.904 -5.429 -5.101 1.00 88.19 108 CYS A O 1
ATOM 867 N N . TRP A 1 109 ? 6.921 -6.384 -5.049 1.00 90.19 109 TRP A N 1
ATOM 868 C CA . TRP A 1 109 ? 6.644 -7.214 -3.879 1.00 90.19 109 TRP A CA 1
ATOM 869 C C . TRP A 1 109 ? 6.430 -6.370 -2.618 1.00 90.19 109 TRP A C 1
ATOM 871 O O . TRP A 1 109 ? 5.501 -6.637 -1.850 1.00 90.19 109 TRP A O 1
ATOM 881 N N . GLY A 1 110 ? 7.233 -5.317 -2.439 1.00 90.94 110 GLY A N 1
ATOM 882 C CA . GLY A 1 110 ? 7.081 -4.364 -1.345 1.00 90.94 110 GLY A CA 1
ATOM 883 C C . GLY A 1 110 ? 5.669 -3.776 -1.298 1.00 90.94 110 GLY A C 1
ATOM 884 O O . GLY A 1 110 ? 4.984 -3.852 -0.279 1.00 90.94 110 GLY A O 1
ATOM 885 N N . CYS A 1 111 ? 5.180 -3.263 -2.421 1.00 88.75 111 CYS A N 1
ATOM 886 C CA . CYS A 1 111 ? 3.877 -2.602 -2.469 1.00 88.75 111 CYS A CA 1
ATOM 887 C C . CYS A 1 111 ? 2.693 -3.579 -2.463 1.00 88.75 111 CYS A C 1
ATOM 889 O O . CYS A 1 111 ? 1.650 -3.273 -1.889 1.00 88.75 111 CYS A O 1
ATOM 891 N N . LEU A 1 112 ? 2.832 -4.745 -3.103 1.00 88.56 112 LEU A N 1
ATOM 892 C CA . LEU A 1 112 ? 1.731 -5.701 -3.280 1.00 88.56 112 LEU A CA 1
ATOM 893 C C . LEU A 1 112 ? 1.551 -6.658 -2.102 1.00 88.56 112 LEU A C 1
ATOM 895 O O . LEU A 1 112 ? 0.442 -7.136 -1.879 1.00 88.56 112 LEU A O 1
ATOM 899 N N . VAL A 1 113 ? 2.626 -6.973 -1.381 1.00 88.88 113 VAL A N 1
ATOM 900 C CA . VAL A 1 113 ? 2.614 -7.994 -0.326 1.00 88.88 113 VAL A CA 1
ATOM 901 C C . VAL A 1 113 ? 3.009 -7.375 1.001 1.00 88.88 113 VAL A C 1
ATOM 903 O O . VAL A 1 113 ? 2.233 -7.403 1.951 1.00 88.88 113 VAL A O 1
ATOM 906 N N . TRP A 1 114 ? 4.191 -6.765 1.070 1.00 89.44 114 TRP A N 1
ATOM 907 C CA . TRP A 1 114 ? 4.728 -6.291 2.342 1.00 89.44 114 TRP A CA 1
ATOM 908 C C . TRP A 1 114 ? 3.861 -5.201 2.979 1.00 89.44 114 TRP A C 1
ATOM 910 O O . TRP A 1 114 ? 3.485 -5.322 4.146 1.00 89.44 114 TRP A O 1
ATOM 920 N N . VAL A 1 115 ? 3.496 -4.165 2.215 1.00 89.56 115 VAL A N 1
ATOM 921 C CA . VAL A 1 115 ? 2.652 -3.065 2.704 1.00 89.56 115 VAL A CA 1
ATOM 922 C C . VAL A 1 115 ? 1.294 -3.576 3.216 1.00 89.56 115 VAL A C 1
ATOM 924 O O . VAL A 1 115 ? 1.003 -3.405 4.401 1.00 89.56 115 VAL A O 1
ATOM 927 N N . PRO A 1 116 ? 0.461 -4.252 2.406 1.00 88.00 116 PRO A N 1
ATOM 928 C CA . PRO A 1 116 ? -0.835 -4.717 2.887 1.00 88.00 116 PRO A CA 1
ATOM 929 C C . PRO A 1 116 ? -0.722 -5.730 4.034 1.00 88.00 116 PRO A C 1
ATOM 931 O O . PRO A 1 116 ? -1.546 -5.681 4.942 1.00 88.00 116 PRO A O 1
ATOM 934 N N . SER A 1 117 ? 0.286 -6.607 4.066 1.00 88.44 117 SER A N 1
ATOM 935 C CA . SER A 1 117 ? 0.431 -7.592 5.147 1.00 88.44 117 SER A CA 1
ATOM 936 C C . SER A 1 117 ? 0.889 -6.976 6.470 1.00 88.44 117 SER A C 1
ATOM 938 O O . SER A 1 117 ? 0.283 -7.227 7.511 1.00 88.44 117 SER A O 1
ATOM 940 N N . ILE A 1 118 ? 1.941 -6.155 6.462 1.00 91.25 118 ILE A N 1
ATOM 941 C CA . ILE A 1 118 ? 2.525 -5.629 7.703 1.00 91.25 118 ILE A CA 1
ATOM 942 C C . ILE A 1 118 ? 1.676 -4.501 8.273 1.00 91.25 118 ILE A C 1
ATOM 944 O O . ILE A 1 118 ? 1.374 -4.507 9.469 1.00 91.25 118 ILE A O 1
ATOM 948 N N . TYR A 1 119 ? 1.236 -3.557 7.439 1.00 87.81 119 TYR A N 1
ATOM 949 C CA . TYR A 1 119 ? 0.490 -2.398 7.932 1.00 87.81 119 TYR A CA 1
ATOM 950 C C . TYR A 1 119 ? -0.905 -2.773 8.418 1.00 87.81 119 TYR A C 1
ATOM 952 O O . TYR A 1 119 ? -1.463 -2.059 9.247 1.00 87.81 119 TYR A O 1
ATOM 960 N N . THR A 1 120 ? -1.460 -3.900 7.967 1.00 88.88 120 THR A N 1
ATOM 961 C CA . THR A 1 120 ? -2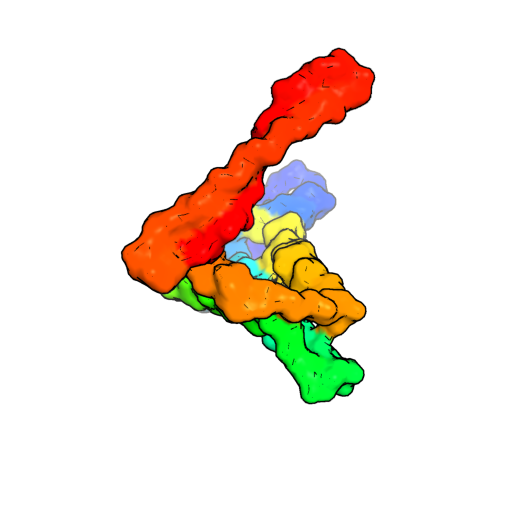.746 -4.388 8.473 1.00 88.88 120 THR A CA 1
ATOM 962 C C . THR A 1 120 ? -2.646 -5.387 9.619 1.00 88.88 120 THR A C 1
ATOM 964 O O . THR A 1 120 ? -3.672 -5.714 10.218 1.00 88.88 120 THR A O 1
ATOM 967 N N . SER A 1 121 ? -1.435 -5.807 10.000 1.00 90.62 121 SER A N 1
ATOM 968 C CA . SER A 1 121 ? -1.226 -6.722 11.128 1.00 90.62 121 SER A CA 1
ATOM 969 C C . SER A 1 121 ? -1.873 -6.265 12.449 1.00 90.62 121 SER A C 1
ATOM 971 O O . SER A 1 121 ? -2.434 -7.125 13.132 1.00 90.62 121 SER A O 1
ATOM 973 N N . PRO A 1 122 ? -1.935 -4.958 12.809 1.00 88.06 122 PRO A N 1
ATOM 974 C CA . PRO A 1 122 ? -2.651 -4.534 14.014 1.00 88.06 122 PRO A CA 1
ATOM 975 C C . PRO A 1 122 ? -4.164 -4.743 13.896 1.00 88.06 122 PRO A C 1
ATOM 977 O O . PRO A 1 122 ? -4.807 -5.131 14.866 1.00 88.06 122 PRO A O 1
ATOM 980 N N . GLY A 1 123 ? -4.729 -4.532 12.701 1.00 87.00 123 GLY A N 1
ATOM 981 C CA . GLY A 1 123 ? -6.133 -4.822 12.418 1.00 87.00 123 GLY A CA 1
ATOM 982 C C . GLY A 1 123 ? -6.417 -6.312 12.565 1.00 87.00 123 GLY A C 1
ATOM 983 O O . GLY A 1 123 ? -7.329 -6.686 13.289 1.00 87.00 123 GLY A O 1
ATOM 984 N N . MET A 1 124 ? -5.569 -7.163 11.982 1.00 89.69 124 MET A N 1
ATOM 985 C CA . MET A 1 124 ? -5.677 -8.618 12.111 1.00 89.69 124 MET A CA 1
ATOM 986 C C . MET A 1 124 ? -5.611 -9.084 13.573 1.00 89.69 124 MET A C 1
ATOM 988 O O . MET A 1 124 ? -6.414 -9.914 13.991 1.00 89.69 124 MET A O 1
ATOM 992 N N . TYR A 1 125 ? -4.697 -8.526 14.369 1.00 88.94 125 TYR A N 1
ATOM 993 C CA . TYR A 1 125 ? -4.596 -8.830 15.798 1.00 88.94 125 TYR A CA 1
ATOM 994 C C . TYR A 1 125 ? -5.868 -8.435 16.562 1.00 88.94 125 TYR A C 1
ATOM 996 O O . TYR A 1 125 ? -6.376 -9.211 17.372 1.00 88.94 125 TYR A O 1
ATOM 1004 N N . LEU A 1 126 ? -6.418 -7.251 16.273 1.00 87.19 126 LEU A N 1
ATOM 1005 C CA . LEU A 1 126 ? -7.631 -6.756 16.922 1.00 87.19 126 LEU A CA 1
ATOM 1006 C C . LEU A 1 126 ? -8.868 -7.601 16.604 1.00 87.19 126 LEU A C 1
ATOM 1008 O O . LEU A 1 126 ? -9.766 -7.639 17.440 1.00 87.19 126 LEU A O 1
ATOM 1012 N N . VAL A 1 127 ? -8.925 -8.299 15.460 1.00 87.56 127 VAL A N 1
ATOM 1013 C CA . VAL A 1 127 ? -10.046 -9.208 15.139 1.00 87.56 127 VAL A CA 1
ATOM 1014 C C . VAL A 1 127 ? -10.216 -10.252 16.243 1.00 87.56 127 VAL A C 1
ATOM 1016 O O . VAL A 1 127 ? -11.319 -10.411 16.758 1.00 87.56 127 VAL A O 1
ATOM 1019 N N . ASN A 1 128 ? -9.115 -10.890 16.649 1.00 86.06 128 ASN A N 1
ATOM 1020 C CA . ASN A 1 128 ? -9.113 -11.954 17.659 1.00 86.06 128 ASN A CA 1
ATOM 1021 C C . ASN A 1 128 ? -9.079 -11.419 19.101 1.00 86.06 128 ASN A C 1
ATOM 1023 O O . ASN A 1 128 ? -9.443 -12.130 20.036 1.00 86.06 128 ASN A O 1
ATOM 1027 N N . HIS A 1 129 ? -8.640 -10.173 19.294 1.00 85.50 129 HIS A N 1
ATOM 1028 C CA . HIS A 1 129 ? -8.507 -9.541 20.605 1.00 85.50 129 HIS A CA 1
ATOM 1029 C C . HIS A 1 129 ? -9.289 -8.220 20.652 1.00 85.50 129 HIS A C 1
ATOM 1031 O O . HIS A 1 129 ? -8.691 -7.146 20.520 1.00 85.50 129 HIS A O 1
ATOM 1037 N N . PRO A 1 130 ? -10.622 -8.267 20.838 1.00 79.44 130 PRO A N 1
ATOM 1038 C CA . PRO A 1 130 ? -11.438 -7.063 20.904 1.00 79.44 130 PRO A CA 1
ATOM 1039 C C . PRO A 1 130 ? -11.077 -6.241 22.146 1.00 79.44 130 PRO A C 1
ATOM 1041 O O . PRO A 1 130 ? -11.225 -6.691 23.281 1.00 79.44 130 PRO A O 1
ATOM 1044 N N . VAL A 1 131 ? -10.609 -5.010 21.928 1.00 79.75 131 VAL A N 1
ATOM 1045 C CA . VAL A 1 131 ? -10.319 -4.053 23.005 1.00 79.75 131 VAL A CA 1
ATOM 1046 C C . VAL A 1 131 ? -11.339 -2.923 22.957 1.00 79.75 131 VAL A C 1
ATOM 1048 O O . VAL A 1 131 ? -11.418 -2.189 21.970 1.00 79.75 131 VAL A O 1
ATOM 1051 N N . ASN A 1 132 ? -12.088 -2.743 24.038 1.00 76.81 132 ASN A N 1
ATOM 1052 C CA . ASN A 1 132 ? -12.982 -1.600 24.199 1.00 76.81 132 ASN A CA 1
ATOM 1053 C C . ASN A 1 132 ? -12.197 -0.458 24.847 1.00 76.81 132 ASN A C 1
ATOM 1055 O O . ASN A 1 132 ? -11.847 -0.530 26.023 1.00 76.81 132 ASN A O 1
ATOM 1059 N N . LEU A 1 133 ? -11.861 0.570 24.062 1.00 65.31 133 LEU A N 1
ATOM 1060 C CA . LEU A 1 133 ? -11.041 1.696 24.532 1.00 65.31 133 LEU A CA 1
ATOM 1061 C C . LEU A 1 133 ? -11.817 2.656 25.444 1.00 65.31 133 LEU A C 1
ATOM 1063 O O . LEU A 1 133 ? -11.194 3.430 26.172 1.00 65.31 133 LEU A O 1
ATOM 1067 N N . GLY A 1 134 ? -13.151 2.623 25.404 1.00 57.50 134 GLY A N 1
ATOM 1068 C CA . GLY A 1 134 ? -13.992 3.609 26.070 1.00 57.50 134 GLY A CA 1
ATOM 1069 C C . GLY A 1 134 ? -13.886 5.000 25.427 1.00 57.50 134 GLY A C 1
ATOM 1070 O O . GLY A 1 134 ? -12.895 5.374 24.795 1.00 57.50 134 GLY A O 1
ATOM 1071 N N . ILE A 1 135 ? -14.931 5.806 25.614 1.00 56.72 135 ILE A N 1
ATOM 1072 C CA . ILE A 1 135 ? -15.119 7.114 24.956 1.00 56.72 135 ILE A CA 1
ATOM 1073 C C . ILE A 1 135 ? -13.954 8.093 25.227 1.00 56.72 135 ILE A C 1
ATOM 1075 O O . ILE A 1 135 ? -13.601 8.907 24.374 1.00 56.72 135 ILE A O 1
ATOM 1079 N N . HIS A 1 136 ? -13.294 7.984 26.383 1.00 49.97 136 HIS A N 1
ATOM 1080 C CA . HIS A 1 136 ? -12.267 8.932 26.825 1.00 49.97 136 HIS A CA 1
ATOM 1081 C C . HIS A 1 136 ? -10.944 8.863 26.043 1.00 49.97 136 HIS A C 1
ATOM 1083 O O . HIS A 1 136 ? -10.283 9.889 25.885 1.00 49.97 136 HIS A O 1
ATOM 1089 N N . LEU A 1 137 ? -10.553 7.701 25.506 1.00 50.03 137 LEU A N 1
ATOM 1090 C CA . LEU A 1 137 ? -9.285 7.573 24.770 1.00 50.03 137 LEU A CA 1
ATOM 1091 C C . LEU A 1 137 ? -9.428 7.949 23.282 1.00 50.03 137 LEU A C 1
ATOM 1093 O O . LEU A 1 137 ? -8.451 8.346 22.641 1.00 50.03 137 LEU A O 1
ATOM 1097 N N . CYS A 1 138 ? -10.651 7.871 22.744 1.00 43.22 138 CYS A N 1
ATOM 1098 C CA . CYS A 1 138 ? -10.963 8.166 21.345 1.00 43.22 138 CYS A CA 1
ATOM 1099 C C . CYS A 1 138 ? -10.890 9.676 21.036 1.00 43.22 138 CYS A C 1
ATOM 1101 O O . CYS A 1 138 ? -10.331 10.065 20.012 1.00 43.22 138 CYS A O 1
ATOM 1103 N N . CYS A 1 139 ? -11.330 10.536 21.966 1.00 44.03 139 CYS A N 1
ATOM 1104 C CA . CYS A 1 139 ? -11.144 11.992 21.861 1.00 44.03 139 CYS A CA 1
ATOM 1105 C C . CYS A 1 139 ? -9.669 12.425 21.945 1.00 44.03 139 CYS A C 1
ATOM 1107 O O . CYS A 1 139 ? -9.269 13.396 21.308 1.00 44.03 139 CYS A O 1
ATOM 1109 N N . PHE A 1 140 ? -8.827 11.707 22.696 1.00 44.34 140 PHE A N 1
ATOM 1110 C CA . PHE A 1 140 ? -7.454 12.146 22.963 1.00 44.34 140 PHE A CA 1
ATOM 1111 C C . PHE A 1 140 ? -6.504 11.988 21.758 1.00 44.34 140 PHE A C 1
ATOM 1113 O O . PHE A 1 140 ? -5.651 12.846 21.510 1.00 44.34 140 PHE A O 1
ATOM 1120 N N . LYS A 1 141 ? -6.653 10.908 20.975 1.00 47.91 141 LYS A N 1
ATOM 1121 C CA . LYS A 1 141 ? -5.795 10.642 19.800 1.00 47.91 141 LYS A CA 1
ATOM 1122 C C . LYS A 1 141 ? -6.147 11.497 18.582 1.00 47.91 141 LYS A C 1
ATOM 1124 O O . LYS A 1 141 ? -5.250 11.825 17.807 1.00 47.91 141 LYS A O 1
ATOM 1129 N N . GLN A 1 142 ? -7.415 11.877 18.430 1.00 45.66 142 GLN A N 1
ATOM 1130 C CA . GLN A 1 142 ? -7.888 12.674 17.294 1.00 45.66 142 GLN A CA 1
ATOM 1131 C C . GLN A 1 142 ? -7.336 14.115 17.318 1.00 45.66 142 GLN A C 1
ATOM 1133 O O . GLN A 1 142 ? -7.193 14.731 16.267 1.00 45.66 142 GLN A O 1
ATOM 1138 N N . ASP A 1 143 ? -6.955 14.626 18.496 1.00 41.12 143 ASP A N 1
ATOM 1139 C CA . ASP A 1 143 ? -6.695 16.057 18.706 1.00 41.12 143 ASP A CA 1
ATOM 1140 C C . ASP A 1 143 ? -5.218 16.417 18.980 1.00 41.12 143 ASP A C 1
ATOM 1142 O O . ASP A 1 143 ? -4.912 17.479 19.519 1.00 41.12 143 ASP A O 1
ATOM 1146 N N . ARG A 1 144 ? -4.259 15.526 18.668 1.00 43.88 144 ARG A N 1
ATOM 1147 C CA . ARG A 1 144 ? -2.818 15.708 18.994 1.00 43.88 144 ARG A CA 1
ATOM 1148 C C . ARG A 1 144 ? -2.580 16.172 20.448 1.00 43.88 144 ARG A C 1
ATOM 1150 O O . ARG A 1 144 ? -1.735 17.033 20.696 1.00 43.88 144 ARG A O 1
ATOM 1157 N N . GLY A 1 145 ? -3.342 15.641 21.407 1.00 49.44 145 GLY A N 1
ATOM 1158 C CA . GLY A 1 145 ? -3.240 16.029 22.819 1.00 49.44 145 GLY A CA 1
ATOM 1159 C C . GLY A 1 145 ? -3.738 17.444 23.153 1.00 49.44 145 GLY A C 1
ATOM 1160 O O . GLY A 1 145 ? -3.393 17.960 24.213 1.00 49.44 145 GLY A O 1
ATOM 1161 N N . LYS A 1 146 ? -4.524 18.083 22.275 1.00 46.16 146 LYS A N 1
ATOM 1162 C CA . LYS A 1 146 ? -5.149 19.399 22.503 1.00 46.16 146 LYS A CA 1
ATOM 1163 C C . LYS A 1 146 ? -6.644 19.339 22.827 1.00 46.16 146 LYS A C 1
ATOM 1165 O O . LYS A 1 146 ? -7.273 20.391 22.911 1.00 46.16 146 LYS A O 1
ATOM 1170 N N . CYS A 1 147 ? -7.201 18.150 23.051 1.00 44.59 147 CYS A N 1
ATOM 1171 C CA . CYS A 1 147 ? -8.599 18.051 23.445 1.00 44.59 147 CYS A CA 1
ATOM 1172 C C . CYS A 1 147 ? -8.743 18.469 24.911 1.00 44.59 147 CYS A C 1
ATOM 1174 O O . CYS A 1 147 ? -8.145 17.864 25.798 1.00 44.59 147 CYS A O 1
ATOM 1176 N N . LEU A 1 148 ? -9.520 19.525 25.148 1.00 52.06 148 LEU A N 1
ATOM 1177 C CA . LEU A 1 148 ? -10.042 19.877 26.463 1.00 52.06 148 LEU A CA 1
ATOM 1178 C C . LEU A 1 148 ? -11.100 18.840 26.838 1.00 52.06 148 LEU A C 1
ATOM 1180 O O . LEU A 1 148 ? -12.138 18.770 26.180 1.00 52.06 148 LEU A O 1
ATOM 1184 N N . ILE A 1 149 ? -10.915 18.089 27.915 1.00 42.88 149 ILE A N 1
ATOM 1185 C CA . ILE A 1 149 ? -12.034 17.340 28.487 1.00 42.88 149 ILE A CA 1
ATOM 1186 C C . ILE A 1 149 ? -12.648 18.188 29.582 1.00 42.88 149 ILE A C 1
ATOM 1188 O O . ILE A 1 149 ? -11.984 18.719 30.472 1.00 42.88 149 ILE A O 1
ATOM 1192 N N . TRP A 1 150 ? -13.964 18.347 29.466 1.00 37.88 150 TRP A N 1
ATOM 1193 C CA . TRP A 1 150 ? -14.791 19.065 30.434 1.00 37.88 150 TRP A CA 1
ATOM 1194 C C . TRP A 1 150 ? -14.306 20.511 30.653 1.00 37.88 150 TRP A C 1
ATOM 1196 O O . TRP A 1 150 ? -14.353 21.051 31.757 1.00 37.88 150 TRP A O 1
ATOM 1206 N N . GLY A 1 151 ? -13.822 21.146 29.578 1.00 47.06 151 GLY A N 1
ATOM 1207 C CA . GLY A 1 151 ? -13.434 22.557 29.565 1.00 47.06 151 GLY A CA 1
ATOM 1208 C C . GLY A 1 151 ? -12.133 22.895 30.303 1.00 47.06 151 GLY A C 1
ATOM 1209 O O . GLY A 1 151 ? -11.870 24.078 30.516 1.00 47.06 151 GLY A O 1
ATOM 1210 N N . LYS A 1 152 ? -11.308 21.910 30.693 1.00 48.41 152 LYS A N 1
ATOM 1211 C CA . LYS A 1 152 ? -10.009 22.140 31.357 1.00 48.41 152 LYS A CA 1
ATOM 1212 C C . LYS A 1 152 ? -8.867 21.370 30.687 1.00 48.41 152 LYS A C 1
ATOM 1214 O O . LYS A 1 152 ? -9.085 20.368 30.018 1.00 48.41 152 LYS A O 1
ATOM 1219 N N . ALA A 1 153 ? -7.648 21.898 30.830 1.00 49.00 153 ALA A N 1
ATOM 1220 C CA . ALA A 1 153 ? -6.436 21.310 30.260 1.00 49.00 153 ALA A CA 1
ATOM 1221 C C . ALA A 1 153 ? -6.072 19.990 30.968 1.00 49.00 153 ALA A C 1
ATOM 1223 O O . ALA A 1 153 ? -6.257 19.900 32.187 1.00 49.00 153 ALA A O 1
ATOM 1224 N N . PRO A 1 154 ? -5.528 18.998 30.239 1.00 53.00 154 PRO A N 1
ATOM 1225 C CA . PRO A 1 154 ? -5.391 17.659 30.773 1.00 53.00 154 PRO A CA 1
ATOM 1226 C C . PRO A 1 154 ? -4.368 17.557 31.912 1.00 53.00 154 PRO A C 1
ATOM 1228 O O . PRO A 1 154 ? -3.236 18.040 31.802 1.00 53.00 154 PRO A O 1
ATOM 1231 N N . SER A 1 155 ? -4.751 16.903 33.010 1.00 48.09 155 SER A N 1
ATOM 1232 C CA . SER A 1 155 ? -3.878 16.622 34.148 1.00 48.09 155 SER A CA 1
ATOM 1233 C C . SER A 1 155 ? -3.011 15.396 33.860 1.00 48.09 155 SER A C 1
ATOM 1235 O O . SER A 1 155 ? -3.503 14.313 33.537 1.00 48.09 155 SER A O 1
ATOM 1237 N N . LYS A 1 156 ? -1.696 15.576 33.984 1.00 50.41 156 LYS A N 1
ATOM 1238 C CA . LYS A 1 156 ? -0.662 14.551 33.789 1.00 50.41 156 LYS A CA 1
ATOM 1239 C C . LYS A 1 156 ? -0.183 14.025 35.142 1.00 50.41 156 LYS A C 1
ATOM 1241 O O . LYS A 1 156 ? 0.091 14.830 36.032 1.00 50.41 156 LYS A O 1
ATOM 1246 N N . ILE A 1 157 ? 0.015 12.714 35.274 1.00 54.91 157 ILE A N 1
ATOM 1247 C CA . ILE A 1 157 ? 0.753 12.134 36.403 1.00 54.91 157 ILE A CA 1
ATOM 1248 C C . ILE A 1 157 ? 2.091 11.615 35.884 1.00 54.91 157 ILE A C 1
ATOM 1250 O O . ILE A 1 157 ? 2.172 10.821 34.948 1.00 54.91 157 ILE A O 1
ATOM 1254 N N . VAL A 1 158 ? 3.167 12.099 36.499 1.00 54.38 158 VAL A N 1
ATOM 1255 C CA . VAL A 1 158 ? 4.523 11.613 36.245 1.00 54.38 158 VAL A CA 1
ATOM 1256 C C . VAL A 1 158 ? 4.751 10.423 37.169 1.00 54.38 158 VAL A C 1
ATOM 1258 O O . VAL A 1 158 ? 4.886 10.599 38.379 1.00 54.38 158 VAL A O 1
ATOM 1261 N N . ALA A 1 159 ? 4.760 9.216 36.609 1.00 50.66 159 ALA A N 1
ATOM 1262 C CA . ALA A 1 159 ? 5.076 8.007 37.353 1.00 50.66 159 ALA A CA 1
ATOM 1263 C C . ALA A 1 159 ? 6.579 7.738 37.259 1.00 50.66 159 ALA A C 1
ATOM 1265 O O . ALA A 1 159 ? 7.130 7.572 36.170 1.00 50.66 159 ALA A O 1
ATOM 1266 N N . SER A 1 160 ? 7.240 7.699 38.411 1.00 50.50 160 SER A N 1
ATOM 1267 C CA . SER A 1 160 ? 8.659 7.364 38.513 1.00 50.50 160 SER A CA 1
ATOM 1268 C C . SER A 1 160 ? 8.805 5.898 38.892 1.00 50.50 160 SER A C 1
ATOM 1270 O O . SER A 1 160 ? 8.244 5.468 39.899 1.00 50.50 160 SER A O 1
ATOM 1272 N N . TYR A 1 161 ? 9.574 5.141 38.113 1.00 55.16 161 TYR A N 1
ATOM 1273 C CA . TYR A 1 161 ? 9.938 3.764 38.440 1.00 55.16 161 TYR A CA 1
ATOM 1274 C C . TYR A 1 161 ? 11.458 3.626 38.511 1.00 55.16 161 TYR A C 1
ATOM 1276 O O . TYR A 1 161 ? 12.203 4.371 37.867 1.00 55.16 161 TYR A O 1
ATOM 1284 N N . LYS A 1 162 ? 11.923 2.687 39.334 1.00 48.78 162 LYS A N 1
ATOM 1285 C CA . LYS A 1 162 ? 13.338 2.328 39.415 1.00 48.78 162 LYS A CA 1
ATOM 1286 C C . LYS A 1 162 ? 13.579 1.066 38.606 1.00 48.78 162 LYS A C 1
ATOM 1288 O O . LYS A 1 162 ? 12.858 0.089 38.769 1.00 48.78 162 LYS A O 1
ATOM 1293 N N . THR A 1 163 ? 14.572 1.109 37.729 1.00 58.47 163 THR A N 1
ATOM 1294 C CA . THR A 1 163 ? 15.099 -0.087 37.055 1.00 58.47 163 THR A CA 1
ATOM 1295 C C . THR A 1 163 ? 15.965 -0.902 38.015 1.00 58.47 163 THR A C 1
ATOM 1297 O O . THR A 1 163 ? 16.464 -0.349 38.993 1.00 58.47 163 THR A O 1
ATOM 1300 N N . ASP A 1 164 ? 16.204 -2.179 37.712 1.00 59.81 164 ASP A N 1
ATOM 1301 C CA . ASP A 1 164 ? 16.951 -3.113 38.578 1.00 59.81 164 ASP A CA 1
ATOM 1302 C C . ASP A 1 164 ? 18.389 -2.660 38.913 1.00 59.81 164 ASP A C 1
ATOM 1304 O O . ASP A 1 164 ? 18.968 -3.097 39.902 1.00 59.81 164 ASP A O 1
ATOM 1308 N N . ASN A 1 165 ? 18.931 -1.700 38.154 1.00 60.38 165 ASN A N 1
ATOM 1309 C CA . ASN A 1 165 ? 20.224 -1.053 38.410 1.00 60.38 165 ASN A CA 1
ATOM 1310 C C . ASN A 1 165 ? 20.138 0.186 39.332 1.00 60.38 165 ASN A C 1
ATOM 1312 O O . ASN A 1 165 ? 21.107 0.926 39.473 1.00 60.38 165 ASN A O 1
ATOM 1316 N N . GLY A 1 166 ? 18.980 0.463 39.937 1.00 61.78 166 GLY A N 1
ATOM 1317 C CA . GLY A 1 166 ? 18.780 1.545 40.911 1.00 61.78 166 GLY A CA 1
ATOM 1318 C C . GLY A 1 166 ? 18.527 2.943 40.329 1.00 61.78 166 GLY A C 1
ATOM 1319 O O . GLY A 1 166 ? 18.171 3.854 41.082 1.00 61.78 166 GLY A O 1
ATOM 1320 N N . GLU A 1 167 ? 18.642 3.134 39.012 1.00 53.34 167 GLU A N 1
ATOM 1321 C CA . GLU A 1 167 ? 18.325 4.410 38.358 1.00 53.34 167 GLU A CA 1
ATOM 1322 C C . GLU A 1 167 ? 16.813 4.673 38.316 1.00 53.34 167 GLU A C 1
ATOM 1324 O O . GLU A 1 167 ? 16.016 3.792 37.986 1.00 53.34 167 GLU A O 1
ATOM 1329 N N . THR A 1 168 ? 16.413 5.904 38.650 1.00 51.78 168 THR A N 1
ATOM 1330 C CA . THR A 1 168 ? 15.003 6.325 38.661 1.00 51.78 168 THR A CA 1
ATOM 1331 C C . THR A 1 168 ? 14.671 7.017 37.342 1.00 51.78 168 THR A C 1
ATOM 1333 O O . THR A 1 168 ? 15.242 8.065 37.044 1.00 51.78 168 THR A O 1
ATOM 1336 N N . LYS A 1 169 ? 13.749 6.452 36.556 1.00 52.81 169 LYS A N 1
ATOM 1337 C CA . LYS A 1 169 ? 13.266 7.031 35.292 1.00 52.81 169 LYS A CA 1
ATOM 1338 C C . LYS A 1 169 ? 11.794 7.409 35.414 1.00 52.81 169 LYS A C 1
ATOM 1340 O O . LYS A 1 169 ? 11.014 6.712 36.062 1.00 52.81 169 LYS A O 1
ATOM 1345 N N . SER A 1 170 ? 11.415 8.527 34.804 1.00 41.91 170 SER A N 1
ATOM 1346 C CA . SER A 1 170 ? 10.047 9.045 34.835 1.00 41.91 170 SER A CA 1
ATOM 1347 C C . SER A 1 170 ? 9.332 8.795 33.507 1.00 41.91 170 SER A C 1
ATOM 1349 O O . SER A 1 170 ? 9.857 9.085 32.434 1.00 41.91 170 SER A O 1
ATOM 1351 N N . SER A 1 171 ? 8.121 8.244 33.586 1.00 45.69 171 SER A N 1
ATOM 1352 C CA . SER A 1 171 ? 7.207 8.067 32.458 1.00 45.69 171 SER A CA 1
ATOM 1353 C C . SER A 1 171 ? 5.967 8.930 32.671 1.00 45.69 171 SER A C 1
ATOM 1355 O O . SER A 1 171 ? 5.433 9.027 33.779 1.00 45.69 171 SER A O 1
ATOM 1357 N N . LEU A 1 172 ? 5.524 9.605 31.614 1.00 52.56 172 LEU A N 1
ATOM 1358 C CA . LEU A 1 172 ? 4.341 10.459 31.644 1.00 52.56 172 LEU A CA 1
ATOM 1359 C C . LEU A 1 172 ? 3.111 9.608 31.342 1.00 52.56 172 LEU A C 1
ATOM 1361 O O . LEU A 1 172 ? 2.912 9.178 30.207 1.00 52.56 172 LEU A O 1
ATOM 1365 N N . LEU A 1 173 ? 2.284 9.390 32.361 1.00 49.56 173 LEU A N 1
ATOM 1366 C CA . LEU A 1 173 ? 0.961 8.812 32.198 1.00 49.56 173 LEU A CA 1
ATOM 1367 C C . LEU A 1 173 ? -0.044 9.949 32.074 1.00 49.56 173 LEU A C 1
ATOM 1369 O O . LEU A 1 173 ? -0.148 10.841 32.921 1.00 49.56 173 LEU A O 1
ATOM 1373 N N . LEU A 1 174 ? -0.776 9.923 30.970 1.00 41.94 174 LEU A N 1
ATOM 1374 C CA . LEU A 1 174 ? -1.868 10.843 30.752 1.00 41.94 174 LEU A CA 1
ATOM 1375 C C . LEU A 1 174 ? -3.043 10.423 31.642 1.00 41.94 174 LEU A C 1
ATOM 1377 O O . LEU A 1 174 ? -3.590 9.338 31.469 1.00 41.94 174 LEU A O 1
ATOM 1381 N N . THR A 1 175 ? -3.408 11.268 32.604 1.00 47.72 175 THR A N 1
ATOM 1382 C CA . THR A 1 175 ? -4.460 10.970 33.596 1.00 47.72 175 THR A CA 1
ATOM 1383 C C . THR A 1 175 ? -5.684 11.846 33.469 1.00 47.72 175 THR A C 1
ATOM 1385 O O . THR A 1 175 ? -6.577 11.808 34.309 1.00 47.72 175 THR A O 1
ATOM 1388 N N . SER A 1 176 ? -5.765 12.593 32.384 1.00 42.28 176 SER A N 1
ATOM 1389 C CA . SER A 1 176 ? -7.036 13.042 31.892 1.00 42.28 176 SER A CA 1
ATOM 1390 C C . SER A 1 176 ? -6.908 13.174 30.383 1.00 42.28 176 SER A C 1
ATOM 1392 O O . SER A 1 176 ? -5.900 13.646 29.852 1.00 42.28 176 SER A O 1
ATOM 1394 N N . GLY A 1 177 ? -7.946 12.735 29.688 1.00 37.09 177 GLY A N 1
ATOM 1395 C CA . GLY A 1 177 ? -8.474 13.693 28.756 1.00 37.09 177 GLY A CA 1
ATOM 1396 C C . GLY A 1 177 ? -8.948 14.838 29.633 1.00 37.09 177 GLY A C 1
ATOM 1397 O O . GLY A 1 177 ? -9.678 14.517 30.595 1.00 37.09 177 GLY A O 1
#